Protein AF-A0A2W1MQY7-F1 (afdb_monomer)

Sequence (82 aa):
MPVLQIESWSDDVAWASVNGWNLEAFVQRLSLCSTLRGTELKRLARAIRKREIEQIEVTSVEAAGALIHTLESLGATIRLND

Nearest PDB structures (foldseek):
  7d34-assembly1_B  TM=5.301E-01  e=3.391E-01  Arabidopsis thaliana
  1dd3-assembly1_A  TM=4.897E-01  e=1.856E+00  Thermotoga maritima
  4o2x-assembly1_A  TM=4.526E-01  e=1.981E+00  Escherichia coli K-12
  1e2i-assembly1_A  TM=3.550E-01  e=3.343E+00  Human alphaherpesvirus 1 strain 17

Secondary structure (DSSP, 8-state):
--EEEEEEE-TTT--S-TTSS-HHHHHHHHHHH-S--HHHHHHHHHHHHTT--SEEE-S-HHHHHHHHHHHHHTTEEEEEE-

Foldseek 3Di:
DKKKFFPDFDPVQAQAELPNDDLVNLLVLLVQWDPDDDPVSSVVSVCVSVVVDGMDHTPDPVSCPVVVVVSSNRRTDIDMDD

pLDDT: mean 90.93, std 5.52, range [67.81, 95.5]

Radius of gyration: 11.53 Å; Cα contacts (8 Å, |Δi|>4): 124; chains: 1; bounding box: 29×19×32 Å

Structure (mmCIF, N/CA/C/O backbone):
data_AF-A0A2W1MQY7-F1
#
_entry.id   AF-A0A2W1MQY7-F1
#
loop_
_atom_site.group_PDB
_atom_site.id
_atom_site.type_symbol
_atom_site.label_atom_id
_atom_site.label_alt_id
_atom_site.label_comp_id
_atom_site.label_asym_id
_atom_site.label_entity_id
_atom_site.label_seq_id
_atom_site.pdbx_PDB_ins_code
_atom_site.Cartn_x
_atom_site.Cartn_y
_atom_site.Cartn_z
_atom_site.occupancy
_atom_site.B_iso_or_equiv
_atom_site.auth_seq_id
_atom_site.auth_comp_id
_atom_site.auth_asym_id
_atom_site.auth_atom_id
_atom_site.pdbx_PDB_model_num
ATOM 1 N N . MET A 1 1 ? -17.311 -4.524 3.389 1.00 77.88 1 MET A N 1
ATOM 2 C CA . MET A 1 1 ? -16.242 -3.507 3.477 1.00 77.88 1 MET A CA 1
ATOM 3 C C . MET A 1 1 ? -15.415 -3.715 2.233 1.00 77.88 1 MET A C 1
ATOM 5 O O . MET A 1 1 ? -15.025 -4.861 2.029 1.00 77.88 1 MET A O 1
ATOM 9 N N . PRO A 1 2 ? -15.225 -2.681 1.408 1.00 91.06 2 PRO A N 1
ATOM 10 C CA . PRO A 1 2 ? -14.526 -2.835 0.144 1.00 91.06 2 PRO A CA 1
ATOM 11 C C . PRO A 1 2 ? -13.081 -3.287 0.364 1.00 91.06 2 PRO A C 1
ATOM 13 O O . PRO A 1 2 ? -12.438 -2.939 1.363 1.00 91.06 2 PRO A O 1
ATOM 16 N N . VAL A 1 3 ? -12.572 -4.071 -0.580 1.00 93.88 3 VAL A N 1
ATOM 17 C CA . VAL A 1 3 ? -11.221 -4.635 -0.546 1.00 93.88 3 VAL A CA 1
ATOM 18 C C . VAL A 1 3 ? -10.465 -4.198 -1.793 1.00 93.88 3 VAL A C 1
ATOM 20 O O . VAL A 1 3 ? -10.917 -4.413 -2.920 1.00 93.88 3 VAL A O 1
ATOM 23 N N . LEU A 1 4 ? -9.282 -3.616 -1.590 1.00 93.94 4 LEU A N 1
ATOM 24 C CA . LEU A 1 4 ? -8.301 -3.448 -2.657 1.00 93.94 4 LEU A CA 1
ATOM 25 C C . LEU A 1 4 ? -7.555 -4.770 -2.833 1.00 93.94 4 LEU A C 1
ATOM 27 O O . LEU A 1 4 ? -6.838 -5.198 -1.926 1.00 93.94 4 LEU A O 1
ATOM 31 N N . GLN A 1 5 ? -7.697 -5.394 -3.995 1.00 95.06 5 GLN A N 1
ATOM 32 C CA . GLN A 1 5 ? -6.911 -6.554 -4.389 1.00 95.06 5 GLN A CA 1
ATOM 33 C C . GLN A 1 5 ? -5.718 -6.088 -5.226 1.00 95.06 5 GLN A C 1
ATOM 35 O O . GLN A 1 5 ? -5.893 -5.474 -6.275 1.00 95.06 5 GLN A O 1
ATOM 40 N N . ILE A 1 6 ? -4.508 -6.406 -4.787 1.00 94.88 6 ILE A N 1
ATOM 41 C CA . ILE A 1 6 ? -3.289 -6.269 -5.579 1.00 94.88 6 ILE A CA 1
ATOM 42 C C . ILE A 1 6 ? -3.159 -7.543 -6.414 1.00 94.88 6 ILE A C 1
ATOM 44 O O . ILE A 1 6 ? -2.944 -8.623 -5.866 1.00 94.88 6 ILE A O 1
ATOM 48 N N . GLU A 1 7 ? -3.337 -7.434 -7.729 1.00 95.25 7 GLU A N 1
ATOM 49 C CA . GLU A 1 7 ? -3.292 -8.587 -8.641 1.00 95.25 7 GLU A CA 1
ATOM 50 C C . GLU A 1 7 ? -1.862 -8.923 -9.070 1.00 95.25 7 GLU A C 1
ATOM 52 O O . GLU A 1 7 ? -1.520 -10.086 -9.277 1.00 95.25 7 GLU A O 1
ATOM 57 N N . SER A 1 8 ? -1.015 -7.906 -9.223 1.00 94.88 8 SER A N 1
ATOM 58 C CA . SER A 1 8 ? 0.375 -8.078 -9.636 1.00 94.88 8 SER A CA 1
ATOM 59 C C . SER A 1 8 ? 1.217 -6.848 -9.310 1.00 94.88 8 SER A C 1
ATOM 61 O O . SER A 1 8 ? 0.694 -5.763 -9.042 1.00 94.88 8 SER A O 1
ATOM 63 N N . TRP A 1 9 ? 2.535 -7.031 -9.367 1.00 93.81 9 TRP A N 1
ATOM 64 C CA . TRP A 1 9 ? 3.529 -5.966 -9.320 1.00 93.81 9 TRP A CA 1
ATOM 65 C C . TRP A 1 9 ? 4.379 -6.032 -10.584 1.00 93.81 9 TRP A C 1
ATOM 67 O O . TRP A 1 9 ? 4.853 -7.109 -10.945 1.00 93.81 9 TRP A O 1
ATOM 77 N N . SER A 1 10 ? 4.595 -4.895 -11.232 1.00 93.00 10 SER A N 1
ATOM 78 C CA . SER A 1 10 ? 5.449 -4.785 -12.410 1.00 93.00 10 SER A CA 1
ATOM 79 C C . SER A 1 10 ? 6.382 -3.587 -12.268 1.00 93.00 10 SER A C 1
ATOM 81 O O . SER A 1 10 ? 5.943 -2.442 -12.165 1.00 93.00 10 SER A O 1
ATOM 83 N N . ASP A 1 11 ? 7.687 -3.857 -12.258 1.00 89.69 11 ASP A N 1
ATOM 84 C CA . ASP A 1 11 ? 8.704 -2.807 -12.172 1.00 89.69 11 ASP A CA 1
ATOM 85 C C . ASP A 1 11 ? 8.811 -2.009 -13.488 1.00 89.69 11 ASP A C 1
ATOM 87 O O . ASP A 1 11 ? 9.250 -0.864 -13.466 1.00 89.69 11 ASP A O 1
ATOM 91 N N . ASP A 1 12 ? 8.331 -2.561 -14.610 1.00 90.31 12 ASP A N 1
ATOM 92 C CA . ASP A 1 12 ? 8.328 -1.895 -15.923 1.00 90.31 12 ASP A CA 1
ATOM 93 C C . ASP A 1 12 ? 7.332 -0.727 -15.994 1.00 90.31 12 ASP A C 1
ATOM 95 O O . ASP A 1 12 ? 7.521 0.217 -16.762 1.00 90.31 12 ASP A O 1
ATOM 99 N N . VAL A 1 13 ? 6.258 -0.788 -15.201 1.00 88.44 13 VAL A N 1
ATOM 100 C CA . VAL A 1 13 ? 5.228 0.264 -15.123 1.00 88.44 13 VAL A CA 1
ATOM 101 C C . VAL A 1 13 ? 5.380 1.144 -13.879 1.00 88.44 13 VAL A C 1
ATOM 103 O O . VAL A 1 13 ? 4.686 2.154 -13.748 1.00 88.44 13 VAL A O 1
ATOM 106 N N . ALA A 1 14 ? 6.292 0.790 -12.968 1.00 90.44 14 ALA A N 1
ATOM 107 C CA . ALA A 1 14 ? 6.599 1.593 -11.795 1.00 90.44 14 ALA A CA 1
ATOM 108 C C . ALA A 1 14 ? 7.322 2.883 -12.210 1.00 90.44 14 ALA A C 1
ATOM 110 O O . ALA A 1 14 ? 8.397 2.859 -12.806 1.00 90.44 14 ALA A O 1
ATOM 111 N N . TRP A 1 15 ? 6.750 4.032 -11.852 1.00 88.94 15 TRP A N 1
ATOM 112 C CA . TRP A 1 15 ? 7.346 5.347 -12.122 1.00 88.94 15 TRP A CA 1
ATOM 113 C C . TRP A 1 15 ? 7.870 6.040 -10.857 1.00 88.94 15 TRP A C 1
ATOM 115 O O . TRP A 1 15 ? 8.569 7.050 -10.944 1.00 88.94 15 TRP A O 1
ATOM 125 N N . ALA A 1 16 ? 7.590 5.483 -9.677 1.00 86.38 16 ALA A N 1
ATOM 126 C CA . ALA A 1 16 ? 8.241 5.824 -8.421 1.00 86.38 16 ALA A CA 1
ATOM 127 C C . ALA A 1 16 ? 9.162 4.678 -7.982 1.00 86.38 16 ALA A C 1
ATOM 129 O O . ALA A 1 16 ? 8.814 3.503 -8.073 1.00 86.38 16 ALA A O 1
ATOM 130 N N . SER A 1 17 ? 10.339 5.011 -7.444 1.00 78.38 17 SER A N 1
ATOM 131 C CA . SER A 1 17 ? 11.201 3.985 -6.850 1.00 78.38 17 SER A CA 1
ATOM 132 C C . SER A 1 17 ? 10.548 3.383 -5.597 1.00 78.38 17 SER A C 1
ATOM 134 O O . SER A 1 17 ? 9.722 4.018 -4.940 1.00 78.38 17 SER A O 1
ATOM 136 N N . VAL A 1 18 ? 10.991 2.194 -5.181 1.00 67.81 18 VAL A N 1
ATOM 137 C CA . VAL A 1 18 ? 10.556 1.540 -3.923 1.00 67.81 18 VAL A CA 1
ATOM 138 C C . VAL A 1 18 ? 10.798 2.421 -2.676 1.00 67.81 18 VAL A C 1
ATOM 140 O O . VAL A 1 18 ? 10.147 2.266 -1.635 1.00 67.81 18 VAL A O 1
ATOM 143 N N . ASN A 1 19 ? 11.712 3.390 -2.788 1.00 73.12 19 ASN A N 1
ATOM 144 C CA . ASN A 1 19 ? 12.004 4.401 -1.770 1.00 73.12 19 ASN A CA 1
ATOM 145 C C . ASN A 1 19 ? 11.411 5.786 -2.085 1.00 73.12 19 ASN A C 1
ATOM 147 O O . ASN A 1 19 ? 11.606 6.713 -1.303 1.00 73.12 19 ASN A O 1
ATOM 151 N N . GLY A 1 20 ? 10.675 5.933 -3.188 1.00 76.50 20 GLY A N 1
ATOM 152 C CA . GLY A 1 20 ? 10.009 7.172 -3.597 1.00 76.50 20 GLY A CA 1
ATOM 153 C C . GLY A 1 20 ? 8.920 7.612 -2.619 1.00 76.5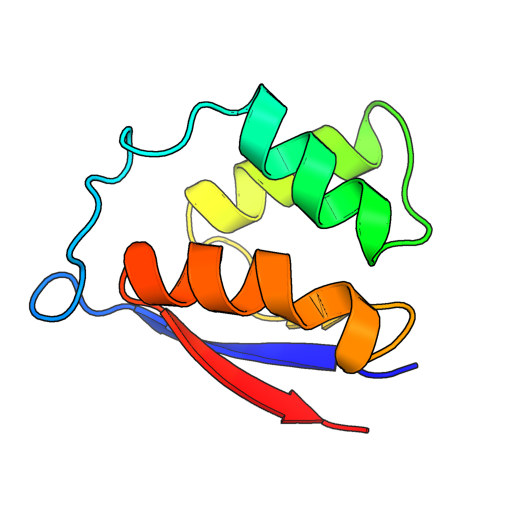0 20 GLY A C 1
ATOM 154 O O . GLY A 1 20 ? 8.625 8.799 -2.515 1.00 76.50 20 GLY A O 1
ATOM 155 N N . TRP A 1 21 ? 8.394 6.672 -1.829 1.00 84.12 21 TRP A N 1
ATOM 156 C CA . TRP A 1 21 ? 7.515 6.948 -0.700 1.00 84.12 21 TRP A CA 1
ATOM 157 C C . TRP A 1 21 ? 8.215 6.635 0.616 1.00 84.12 21 TRP A C 1
ATOM 159 O O . TRP A 1 21 ? 8.535 5.480 0.921 1.00 84.12 21 TRP A O 1
ATOM 169 N N . ASN A 1 22 ? 8.414 7.663 1.442 1.00 89.38 22 ASN A N 1
ATOM 170 C CA . ASN A 1 22 ? 8.827 7.430 2.817 1.00 89.38 22 ASN A CA 1
ATOM 171 C C . ASN A 1 22 ? 7.706 6.686 3.580 1.00 89.38 22 ASN A C 1
ATOM 173 O O . ASN A 1 22 ? 6.523 6.756 3.233 1.00 89.38 22 ASN A O 1
ATOM 177 N N . LEU A 1 23 ? 8.084 5.928 4.616 1.00 90.19 23 LEU A N 1
ATOM 178 C CA . LEU A 1 23 ? 7.131 5.089 5.353 1.00 90.19 23 LEU A CA 1
ATOM 179 C C . LEU A 1 23 ? 6.018 5.919 6.010 1.00 90.19 23 LEU A C 1
ATOM 181 O O . LEU A 1 23 ? 4.892 5.448 6.115 1.00 90.19 23 LEU A O 1
ATOM 185 N N . GLU A 1 24 ? 6.328 7.131 6.458 1.00 91.44 24 GLU A N 1
ATOM 186 C CA . GLU A 1 24 ? 5.383 7.994 7.161 1.00 91.44 24 GLU A CA 1
ATOM 187 C C . GLU A 1 24 ? 4.251 8.476 6.249 1.00 91.44 24 GLU A C 1
ATOM 189 O O . GLU A 1 24 ? 3.085 8.314 6.598 1.00 91.44 24 GLU A O 1
ATOM 194 N N . ALA A 1 25 ? 4.574 8.960 5.049 1.00 89.44 25 ALA A N 1
ATOM 195 C CA . ALA A 1 25 ? 3.602 9.359 4.037 1.00 89.44 25 ALA A CA 1
ATOM 196 C C . ALA A 1 25 ? 2.706 8.181 3.626 1.00 89.44 25 ALA A C 1
ATOM 198 O O . ALA A 1 25 ? 1.494 8.332 3.471 1.00 89.44 25 ALA A O 1
ATOM 199 N N . PHE A 1 26 ? 3.287 6.984 3.507 1.00 90.81 26 PHE A N 1
ATOM 200 C CA . PHE A 1 26 ? 2.531 5.771 3.192 1.00 90.81 26 PHE A CA 1
ATOM 201 C C . PHE A 1 26 ? 1.541 5.407 4.311 1.00 90.81 26 PHE A C 1
ATOM 203 O O . PHE A 1 26 ? 0.372 5.124 4.055 1.00 90.81 26 PHE A O 1
ATOM 210 N N . VAL A 1 27 ? 1.990 5.482 5.568 1.00 93.94 27 VAL A N 1
ATOM 211 C CA . VAL A 1 27 ? 1.145 5.274 6.756 1.00 93.94 27 VAL A CA 1
ATOM 212 C C . VAL A 1 27 ? 0.034 6.320 6.832 1.00 93.94 27 VAL A C 1
ATOM 214 O O . VAL A 1 27 ? -1.103 5.963 7.133 1.00 93.94 27 VAL A O 1
ATOM 217 N N . GLN A 1 28 ? 0.323 7.587 6.525 1.00 91.88 28 GLN A N 1
ATOM 218 C CA . GLN A 1 28 ? -0.693 8.639 6.48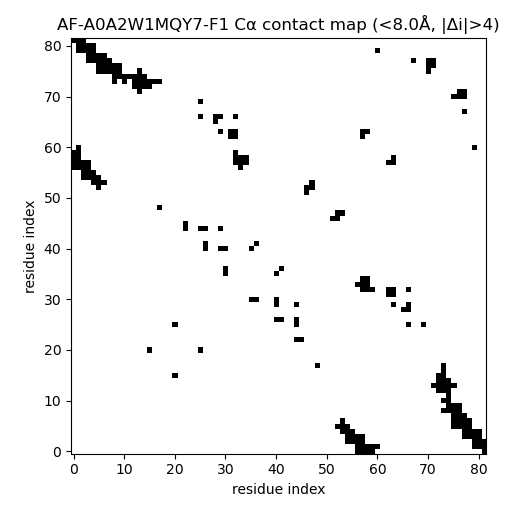7 1.00 91.88 28 GLN A CA 1
ATOM 219 C C . GLN A 1 28 ? -1.788 8.317 5.467 1.00 91.88 28 GLN A C 1
ATOM 221 O O . GLN A 1 28 ? -2.962 8.378 5.817 1.00 91.88 28 GLN A O 1
ATOM 226 N N . ARG A 1 29 ? -1.446 7.878 4.251 1.00 92.12 29 ARG A N 1
ATOM 227 C CA . ARG A 1 29 ? -2.455 7.496 3.245 1.00 92.12 29 ARG A CA 1
ATOM 228 C C . ARG A 1 29 ? -3.305 6.306 3.649 1.00 92.12 29 ARG A C 1
ATOM 230 O O . ARG A 1 29 ? -4.521 6.352 3.498 1.00 92.12 29 ARG A O 1
ATOM 237 N N . LEU A 1 30 ? -2.682 5.271 4.210 1.00 93.50 30 LEU A N 1
ATOM 238 C CA . LEU A 1 30 ? -3.417 4.133 4.760 1.00 93.50 30 LEU A CA 1
ATOM 239 C C . LEU A 1 30 ? -4.364 4.569 5.885 1.00 93.50 30 LEU A C 1
ATOM 241 O O . LEU A 1 30 ? -5.474 4.061 5.976 1.00 93.50 30 LEU A O 1
ATOM 245 N N . SER A 1 31 ? -3.969 5.539 6.718 1.00 94.38 31 SER A N 1
ATOM 246 C CA . SER A 1 31 ? -4.820 6.032 7.811 1.00 94.38 31 SER A CA 1
ATOM 247 C C . SER A 1 31 ? -6.114 6.693 7.330 1.00 94.38 31 SER A C 1
ATOM 249 O O . SER A 1 31 ? -7.107 6.657 8.054 1.00 94.38 31 SER A O 1
ATOM 251 N N . LEU A 1 32 ? -6.114 7.256 6.115 1.00 93.00 32 LEU A N 1
ATOM 252 C CA . LEU A 1 32 ? -7.281 7.920 5.525 1.00 93.00 32 LEU A CA 1
ATOM 253 C C . LEU A 1 32 ? -8.357 6.927 5.075 1.00 93.00 32 LEU A C 1
ATOM 255 O O . LEU A 1 32 ? -9.517 7.306 4.969 1.00 93.00 32 LEU A O 1
ATOM 259 N N . CYS A 1 33 ? -7.976 5.676 4.815 1.00 93.69 33 CYS A N 1
ATOM 260 C CA . CYS A 1 33 ? -8.851 4.667 4.222 1.00 93.69 33 CYS A CA 1
ATOM 261 C C . CYS A 1 33 ? -8.914 3.354 5.009 1.00 93.69 33 CYS A C 1
ATOM 263 O O . CYS A 1 33 ? -9.541 2.413 4.546 1.00 93.69 33 CYS A O 1
ATOM 265 N N . SER A 1 34 ? -8.301 3.265 6.190 1.00 93.56 34 SER A N 1
ATOM 266 C CA . SER A 1 34 ? -8.305 2.069 7.040 1.00 93.56 34 SER A CA 1
ATOM 267 C C . SER A 1 34 ? -8.864 2.387 8.425 1.00 93.56 34 SER A C 1
ATOM 269 O O . SER A 1 34 ? -8.739 3.507 8.926 1.00 93.56 34 SER A O 1
ATOM 271 N N . THR A 1 35 ? -9.440 1.389 9.091 1.00 92.88 35 THR A N 1
ATOM 272 C CA . THR A 1 35 ? -9.812 1.457 10.513 1.00 92.88 35 THR A CA 1
ATOM 273 C C . THR A 1 35 ? -8.619 1.197 11.442 1.00 92.88 35 THR A C 1
ATOM 275 O O . THR A 1 35 ? -8.672 1.558 12.617 1.00 92.88 35 THR A O 1
ATOM 278 N N . LEU A 1 36 ? -7.514 0.643 10.922 1.00 93.31 36 LEU A N 1
ATOM 279 C CA . LEU A 1 36 ? -6.311 0.320 11.693 1.00 93.31 36 LEU A CA 1
ATOM 280 C C . LEU A 1 36 ? -5.602 1.571 12.217 1.00 93.31 36 LEU A C 1
ATOM 282 O O . LEU A 1 36 ? -5.588 2.628 11.579 1.00 93.31 36 LEU A O 1
ATOM 286 N N . ARG A 1 37 ? -4.947 1.454 13.376 1.00 92.94 37 ARG A N 1
ATOM 287 C CA . ARG A 1 37 ? -4.233 2.564 14.027 1.00 92.94 37 ARG A CA 1
ATOM 288 C C . ARG A 1 37 ? -2.869 2.124 14.562 1.00 92.94 37 ARG A C 1
ATOM 290 O O . ARG A 1 37 ? -2.566 0.939 14.682 1.00 92.94 37 ARG A O 1
ATOM 297 N N . GLY A 1 38 ? -2.019 3.107 14.863 1.00 93.94 38 GLY A N 1
ATOM 298 C CA . GLY A 1 38 ? -0.747 2.902 15.558 1.00 93.94 38 GLY A CA 1
ATOM 299 C C . GLY A 1 38 ? 0.164 1.850 14.911 1.00 93.94 38 GLY A C 1
ATOM 300 O O . GLY A 1 38 ? 0.560 1.968 13.749 1.00 93.94 38 GLY A O 1
ATOM 301 N N . THR A 1 39 ? 0.542 0.837 15.692 1.00 94.62 39 THR A 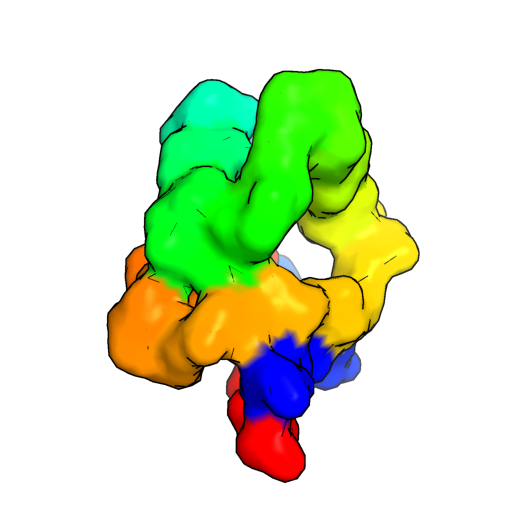N 1
ATOM 302 C CA . THR A 1 39 ? 1.489 -0.210 15.279 1.00 94.62 39 THR A CA 1
ATOM 303 C C . THR A 1 39 ? 0.940 -1.103 14.169 1.00 94.62 39 THR A C 1
ATOM 305 O O . THR A 1 39 ? 1.702 -1.494 13.288 1.00 94.62 39 THR A O 1
ATOM 308 N N . GLU A 1 40 ? -0.356 -1.410 14.174 1.00 94.38 40 GLU A N 1
ATOM 309 C CA . GLU A 1 40 ? -0.978 -2.288 13.173 1.00 94.38 40 GLU A CA 1
ATOM 310 C C . GLU A 1 40 ? -0.966 -1.640 11.792 1.00 94.38 40 GLU A C 1
ATOM 312 O O . GLU A 1 40 ? -0.513 -2.247 10.824 1.00 94.38 40 GLU A O 1
ATOM 317 N N . LEU A 1 41 ? -1.317 -0.354 11.728 1.00 94.44 41 LEU A N 1
ATOM 318 C CA . LEU A 1 41 ? -1.238 0.440 10.504 1.00 94.44 41 LEU A CA 1
ATOM 319 C C . LEU A 1 41 ? 0.194 0.484 9.942 1.00 94.44 41 LEU A C 1
ATOM 321 O O . LEU A 1 41 ? 0.415 0.306 8.744 1.00 94.44 41 LEU A O 1
ATOM 325 N N . LYS A 1 42 ? 1.196 0.668 10.816 1.00 94.88 42 LYS A N 1
ATOM 326 C CA . LYS A 1 42 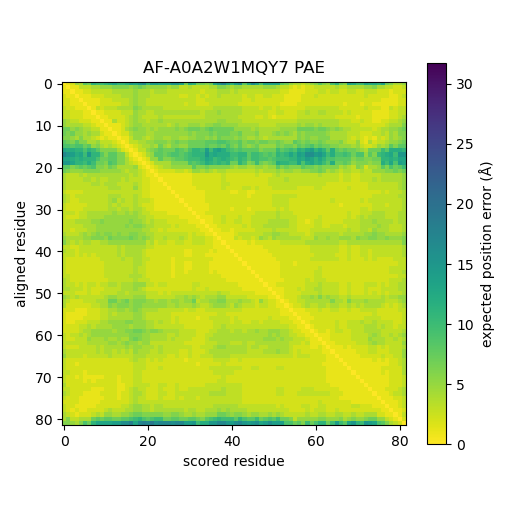? 2.617 0.639 10.427 1.00 94.88 42 LYS A CA 1
ATOM 327 C C . LYS A 1 42 ? 3.065 -0.740 9.940 1.00 94.88 42 LYS A C 1
ATOM 329 O O . LYS A 1 42 ? 3.905 -0.811 9.043 1.00 94.88 42 LYS A O 1
ATOM 334 N N . ARG A 1 43 ? 2.553 -1.827 10.527 1.00 95.19 43 ARG A N 1
ATOM 335 C CA . ARG A 1 43 ? 2.842 -3.199 10.078 1.00 95.19 43 ARG A CA 1
ATOM 336 C C . ARG A 1 43 ? 2.261 -3.447 8.693 1.00 95.19 43 ARG A C 1
ATOM 338 O O . ARG A 1 43 ? 3.013 -3.880 7.826 1.00 95.19 43 ARG A O 1
ATOM 345 N N . LEU A 1 44 ? 1.000 -3.080 8.469 1.00 94.62 44 LEU A N 1
ATOM 346 C CA . LEU A 1 44 ? 0.354 -3.189 7.162 1.00 94.62 44 LEU A CA 1
ATOM 347 C C . LEU A 1 44 ? 1.122 -2.398 6.094 1.00 94.62 44 LEU A C 1
ATOM 349 O O . LEU A 1 44 ? 1.491 -2.952 5.064 1.00 94.62 44 LEU A O 1
ATOM 353 N N . ALA A 1 45 ? 1.475 -1.141 6.381 1.00 93.00 45 ALA A N 1
ATOM 354 C CA . ALA A 1 45 ? 2.284 -0.313 5.486 1.00 93.00 45 ALA A CA 1
ATOM 355 C C . ALA A 1 45 ? 3.608 -0.984 5.082 1.00 93.00 45 ALA A C 1
ATOM 357 O O . ALA A 1 45 ? 4.000 -0.958 3.917 1.00 93.00 45 ALA A O 1
ATOM 358 N N . ARG A 1 46 ? 4.313 -1.596 6.042 1.00 93.31 46 ARG A N 1
ATOM 359 C CA . ARG A 1 46 ? 5.569 -2.311 5.773 1.00 93.31 46 ARG A CA 1
ATOM 360 C C . ARG A 1 46 ? 5.343 -3.571 4.946 1.00 93.31 46 ARG A C 1
ATOM 362 O O . ARG A 1 46 ? 6.119 -3.804 4.029 1.00 93.31 46 ARG A O 1
ATOM 369 N N . ALA A 1 47 ? 4.315 -4.350 5.263 1.00 93.25 47 ALA A N 1
ATOM 370 C CA . ALA A 1 47 ? 4.008 -5.589 4.560 1.00 93.25 47 ALA A CA 1
ATOM 371 C C . ALA A 1 47 ? 3.628 -5.315 3.092 1.00 93.25 47 ALA A C 1
ATOM 373 O O . ALA A 1 47 ? 4.165 -5.947 2.187 1.00 93.25 47 ALA A O 1
ATOM 374 N N . ILE A 1 48 ? 2.834 -4.268 2.837 1.00 92.00 48 ILE A N 1
ATOM 375 C CA . ILE A 1 48 ? 2.532 -3.795 1.478 1.00 92.00 48 ILE A CA 1
ATOM 376 C C . ILE A 1 48 ? 3.812 -3.384 0.737 1.00 92.00 48 ILE A C 1
ATOM 378 O O . ILE A 1 48 ? 4.038 -3.818 -0.387 1.00 92.00 48 ILE A O 1
ATOM 382 N N . ARG A 1 49 ? 4.694 -2.590 1.365 1.00 88.62 49 ARG A N 1
ATOM 383 C CA . ARG A 1 49 ? 5.968 -2.174 0.741 1.00 88.62 49 ARG A CA 1
ATOM 384 C C . ARG A 1 49 ? 6.896 -3.344 0.419 1.00 88.62 49 ARG A C 1
ATOM 386 O O . ARG A 1 49 ? 7.708 -3.236 -0.493 1.00 88.62 49 ARG A O 1
ATOM 393 N N . LYS A 1 50 ? 6.791 -4.438 1.171 1.00 91.31 50 LYS A N 1
ATOM 394 C CA . LYS A 1 50 ? 7.514 -5.686 0.914 1.00 91.31 50 LYS A CA 1
ATOM 395 C C . LYS A 1 50 ? 6.799 -6.613 -0.071 1.00 91.31 50 LYS A C 1
ATOM 397 O O . LYS A 1 50 ? 7.327 -7.683 -0.349 1.00 91.31 50 LYS A O 1
ATOM 402 N N . ARG A 1 51 ? 5.634 -6.213 -0.597 1.00 91.81 51 ARG A N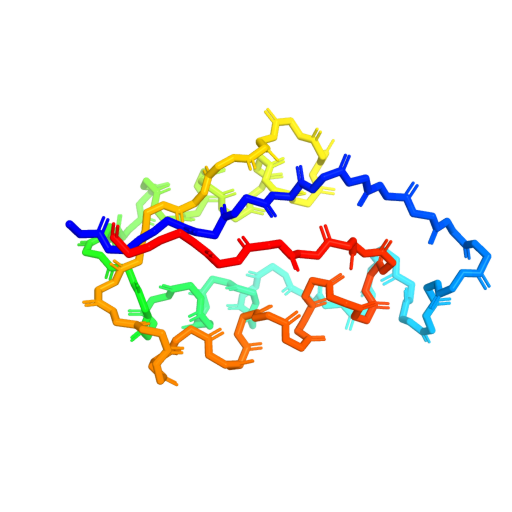 1
ATOM 403 C CA . ARG A 1 51 ? 4.787 -7.026 -1.482 1.00 91.81 51 ARG A CA 1
ATOM 404 C C . ARG A 1 51 ? 4.327 -8.339 -0.820 1.00 91.81 51 ARG A C 1
ATOM 406 O O . ARG A 1 51 ? 4.086 -9.322 -1.501 1.00 91.81 51 ARG A O 1
ATOM 413 N N . GLU A 1 52 ? 4.208 -8.349 0.512 1.00 93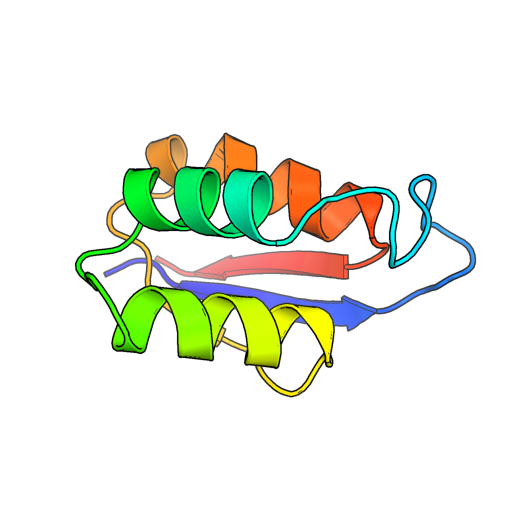.44 52 GLU A N 1
ATOM 414 C CA . GLU A 1 52 ? 3.786 -9.511 1.325 1.00 93.44 52 GLU A CA 1
ATOM 415 C C . GLU A 1 52 ? 2.258 -9.589 1.501 1.00 93.44 52 GLU A C 1
ATOM 417 O O . GLU A 1 52 ? 1.750 -10.513 2.131 1.00 93.44 52 GLU A O 1
ATOM 422 N N . ILE A 1 53 ? 1.525 -8.589 1.005 1.00 91.56 53 ILE A N 1
ATOM 423 C CA . ILE A 1 53 ? 0.074 -8.461 1.148 1.00 91.56 53 ILE A CA 1
ATOM 424 C C . ILE A 1 53 ? -0.539 -8.298 -0.234 1.00 91.56 53 ILE A C 1
ATOM 426 O O . ILE A 1 53 ? -0.067 -7.487 -1.028 1.00 91.56 53 ILE A O 1
ATOM 430 N N . GLU A 1 54 ? -1.623 -9.029 -0.469 1.00 92.75 54 GLU A N 1
ATOM 431 C CA . GLU A 1 54 ? -2.398 -8.990 -1.711 1.00 92.75 54 GLU A CA 1
ATOM 432 C C . GLU A 1 54 ? -3.769 -8.333 -1.520 1.00 92.75 54 GLU A C 1
ATOM 434 O O . GLU A 1 54 ? -4.402 -7.935 -2.490 1.00 92.75 54 GLU A O 1
ATOM 439 N N . GLN A 1 55 ? -4.238 -8.199 -0.277 1.00 93.62 55 GLN A N 1
ATOM 440 C CA . GLN A 1 55 ? -5.562 -7.671 0.048 1.00 93.62 55 GLN A CA 1
ATOM 441 C C . GLN A 1 55 ? -5.475 -6.599 1.123 1.00 93.62 55 GLN A C 1
ATOM 443 O O . GLN A 1 55 ? -4.842 -6.790 2.163 1.00 93.62 55 GLN A O 1
ATOM 448 N N . ILE A 1 56 ? -6.130 -5.469 0.877 1.00 93.69 56 ILE A N 1
ATOM 449 C CA . ILE A 1 56 ? -6.194 -4.353 1.816 1.00 93.69 56 ILE A CA 1
ATOM 450 C C . ILE A 1 56 ? -7.658 -3.990 2.024 1.00 93.69 56 ILE A C 1
ATOM 452 O O . ILE A 1 56 ? -8.322 -3.496 1.115 1.00 93.69 56 ILE A O 1
ATOM 456 N N . GLU A 1 57 ? -8.147 -4.216 3.237 1.00 93.56 57 GLU A N 1
ATOM 457 C CA . GLU A 1 57 ? -9.466 -3.750 3.646 1.00 93.56 57 GLU A CA 1
ATOM 458 C C . GLU A 1 57 ? -9.479 -2.226 3.766 1.00 93.56 57 GLU A C 1
ATOM 460 O O . GLU A 1 57 ? -8.633 -1.634 4.453 1.00 93.56 57 GLU A O 1
ATOM 465 N N . VAL A 1 58 ? -10.459 -1.596 3.118 1.00 94.38 58 VAL A N 1
ATOM 466 C CA . VAL A 1 58 ? -10.634 -0.145 3.141 1.00 94.38 58 VAL A CA 1
ATOM 467 C C . VAL A 1 58 ? -12.040 0.255 3.575 1.00 94.38 58 VAL A C 1
ATOM 469 O O . VAL A 1 58 ? -13.002 -0.506 3.483 1.00 94.38 58 VAL A O 1
ATOM 472 N N . THR A 1 59 ? -12.164 1.469 4.103 1.00 93.69 59 THR A N 1
ATOM 473 C CA . THR A 1 59 ? -13.435 2.011 4.597 1.00 93.69 59 THR A CA 1
ATOM 474 C C . THR A 1 59 ? -14.371 2.416 3.463 1.00 93.69 59 THR A C 1
ATOM 476 O O . THR A 1 59 ? -15.581 2.263 3.599 1.00 93.69 59 THR A O 1
ATOM 479 N N . SER A 1 60 ? -13.825 2.934 2.359 1.00 90.75 60 SER A N 1
ATOM 480 C CA . SER A 1 60 ? -14.548 3.214 1.115 1.00 90.75 60 SER A CA 1
ATOM 481 C C . SER A 1 60 ? -13.568 3.314 -0.059 1.00 90.75 60 SER A C 1
ATOM 483 O O . SER A 1 60 ? -12.372 3.560 0.143 1.00 90.75 60 SER A O 1
ATOM 485 N N . VAL A 1 61 ? -14.070 3.141 -1.283 1.00 87.19 61 VAL A N 1
ATOM 486 C CA . VAL A 1 61 ? -13.273 3.262 -2.515 1.00 87.19 61 VAL A CA 1
ATOM 487 C C . VAL A 1 61 ? -12.778 4.699 -2.711 1.00 87.19 61 VAL A C 1
ATOM 489 O O . VAL A 1 61 ? -11.621 4.917 -3.069 1.00 87.19 61 VAL A O 1
ATOM 492 N N . GLU A 1 62 ? -13.611 5.693 -2.403 1.00 88.88 62 GLU A N 1
ATOM 493 C CA . GLU A 1 62 ? -13.280 7.115 -2.547 1.00 88.88 62 GLU A CA 1
ATOM 494 C C . GLU A 1 62 ? -12.116 7.511 -1.634 1.00 88.88 62 GLU A C 1
ATOM 496 O O . GLU A 1 62 ? -11.174 8.175 -2.068 1.00 88.88 62 GLU A O 1
ATOM 501 N N . ALA A 1 63 ? -12.140 7.059 -0.376 1.00 88.31 63 ALA A N 1
ATOM 502 C CA . ALA A 1 63 ? -11.064 7.317 0.576 1.00 88.31 63 ALA A CA 1
ATOM 503 C C . ALA A 1 63 ? -9.756 6.617 0.167 1.00 88.31 63 ALA A C 1
ATOM 50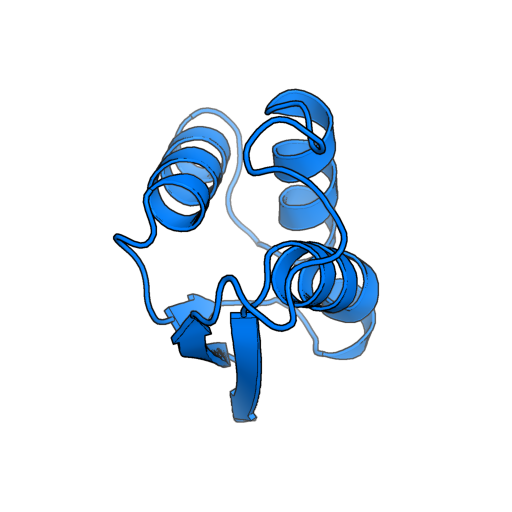5 O O . ALA A 1 63 ? -8.661 7.118 0.440 1.00 88.31 63 ALA A O 1
ATOM 506 N N . ALA A 1 64 ? -9.860 5.464 -0.501 1.00 91.94 64 ALA A N 1
ATOM 507 C CA . ALA A 1 64 ? -8.723 4.672 -0.948 1.00 91.94 64 ALA A CA 1
ATOM 508 C C . ALA A 1 64 ? -8.002 5.251 -2.174 1.00 91.94 64 ALA A C 1
ATOM 510 O O . ALA A 1 64 ? -6.876 4.836 -2.445 1.00 91.94 64 ALA A O 1
ATOM 511 N N . GLY A 1 65 ? -8.570 6.233 -2.884 1.00 91.31 65 GLY A N 1
ATOM 512 C CA . GLY A 1 65 ? -7.987 6.774 -4.121 1.00 91.31 65 GLY A CA 1
ATOM 513 C C . GLY A 1 65 ? -6.523 7.213 -3.986 1.00 91.31 65 GLY A C 1
ATOM 514 O O . GLY A 1 65 ? -5.681 6.875 -4.817 1.00 91.31 65 GLY A O 1
ATOM 515 N N . ALA A 1 66 ? -6.171 7.882 -2.883 1.00 90.44 66 ALA A N 1
ATOM 516 C CA . ALA A 1 66 ? -4.785 8.282 -2.626 1.00 90.44 66 ALA A CA 1
ATOM 517 C C . ALA A 1 66 ? -3.846 7.077 -2.429 1.00 90.44 66 ALA A C 1
ATOM 519 O O . ALA A 1 66 ? -2.686 7.113 -2.850 1.00 90.44 66 ALA A O 1
ATOM 520 N N . LEU A 1 67 ? -4.329 6.014 -1.780 1.00 92.81 67 LEU A N 1
ATOM 521 C CA . LEU A 1 67 ? -3.579 4.774 -1.601 1.00 92.81 67 LEU A CA 1
ATOM 522 C C . LEU A 1 67 ? -3.412 4.045 -2.936 1.00 92.81 67 LEU A C 1
ATOM 524 O O . LEU A 1 67 ? -2.290 3.661 -3.249 1.00 92.81 67 LEU A O 1
ATOM 528 N N . ILE A 1 68 ? -4.476 3.928 -3.735 1.00 94.06 68 ILE A N 1
ATOM 529 C CA . ILE A 1 68 ? -4.456 3.290 -5.060 1.00 94.06 68 ILE A CA 1
ATOM 530 C C . ILE A 1 68 ? -3.388 3.940 -5.937 1.00 94.06 68 ILE A C 1
ATOM 532 O O . ILE A 1 68 ? -2.455 3.257 -6.344 1.00 94.06 68 ILE A O 1
ATOM 536 N N . HIS A 1 69 ? -3.414 5.265 -6.094 1.00 92.44 69 HIS A N 1
ATOM 537 C CA . HIS A 1 69 ? -2.391 5.977 -6.868 1.00 92.44 69 HIS A CA 1
ATOM 538 C C . HIS A 1 69 ? -0.970 5.769 -6.342 1.00 92.44 69 HIS A C 1
ATOM 540 O O . HIS A 1 69 ? -0.004 5.732 -7.104 1.00 92.44 69 HIS A O 1
ATOM 546 N N . THR A 1 70 ? -0.817 5.617 -5.027 1.00 92.69 70 THR A N 1
ATOM 547 C CA . THR A 1 70 ? 0.488 5.312 -4.437 1.00 92.69 70 THR A CA 1
ATOM 548 C C . THR A 1 70 ? 0.950 3.907 -4.822 1.00 92.69 70 THR A C 1
ATOM 550 O O . THR A 1 70 ? 2.114 3.732 -5.173 1.00 92.69 70 THR A O 1
ATOM 553 N N . LEU A 1 71 ? 0.061 2.915 -4.778 1.00 93.31 71 LEU A N 1
ATOM 554 C CA . LEU A 1 71 ? 0.363 1.536 -5.164 1.00 93.31 71 LEU A CA 1
ATOM 555 C C . LEU A 1 71 ? 0.664 1.434 -6.664 1.00 93.31 71 LEU A C 1
ATOM 557 O O . LEU A 1 71 ? 1.675 0.846 -7.038 1.00 93.31 71 LEU A O 1
ATOM 561 N N . GLU A 1 72 ? -0.138 2.085 -7.503 1.00 94.06 72 GLU A N 1
ATOM 562 C CA . GLU A 1 72 ? 0.083 2.181 -8.951 1.00 94.06 72 GLU A CA 1
ATOM 563 C C . GLU A 1 72 ? 1.433 2.831 -9.273 1.00 94.06 72 GLU A C 1
ATOM 565 O O . GLU A 1 72 ? 2.164 2.345 -10.131 1.00 94.06 72 GLU A O 1
ATOM 570 N N . SER A 1 73 ? 1.831 3.879 -8.537 1.00 93.38 73 SER A N 1
ATOM 571 C CA . SER A 1 73 ? 3.152 4.503 -8.725 1.00 93.38 73 SER A CA 1
ATOM 572 C C . SER A 1 73 ? 4.321 3.558 -8.450 1.00 93.38 73 SER A C 1
ATOM 574 O O . SER A 1 73 ? 5.394 3.715 -9.029 1.00 93.38 73 SER A O 1
ATOM 576 N N . LEU A 1 74 ? 4.096 2.561 -7.592 1.00 92.00 74 LEU A N 1
ATOM 577 C CA . LEU A 1 74 ? 5.048 1.504 -7.254 1.00 92.00 74 LEU A CA 1
ATOM 578 C C . LEU A 1 74 ? 4.914 0.274 -8.169 1.00 92.00 74 LEU A C 1
ATOM 580 O O . LEU A 1 74 ? 5.557 -0.745 -7.909 1.00 92.00 74 LEU A O 1
ATOM 584 N N . GLY A 1 75 ? 4.079 0.361 -9.208 1.00 93.75 75 GLY A N 1
ATOM 585 C CA . GLY A 1 75 ? 3.886 -0.679 -10.210 1.00 93.75 75 GLY A CA 1
ATOM 586 C C . GLY A 1 75 ? 2.829 -1.728 -9.865 1.00 93.75 75 GLY A C 1
ATOM 587 O O . GLY A 1 75 ? 2.820 -2.796 -10.474 1.00 93.75 75 GLY A O 1
ATOM 588 N N . ALA A 1 76 ? 1.964 -1.481 -8.878 1.00 94.75 76 ALA A N 1
ATOM 589 C CA . ALA A 1 76 ? 0.886 -2.407 -8.544 1.00 94.75 76 ALA A CA 1
ATOM 590 C C . ALA A 1 76 ? -0.286 -2.294 -9.531 1.00 94.75 76 ALA A C 1
ATOM 592 O O . ALA A 1 76 ? -0.724 -1.190 -9.853 1.00 94.75 76 ALA A O 1
ATOM 593 N N . THR A 1 77 ? -0.852 -3.434 -9.928 1.00 95.50 77 THR A N 1
ATOM 594 C CA . THR A 1 77 ? -2.165 -3.494 -10.591 1.00 95.50 77 THR A CA 1
ATOM 595 C C . THR A 1 77 ? -3.232 -3.774 -9.539 1.00 95.50 77 THR A C 1
ATOM 597 O O . THR A 1 77 ? -3.136 -4.776 -8.826 1.00 95.50 77 THR A O 1
ATOM 600 N N . ILE A 1 78 ? -4.229 -2.893 -9.422 1.00 94.94 78 ILE A N 1
ATOM 601 C CA . ILE A 1 78 ? -5.256 -2.963 -8.375 1.00 94.94 78 ILE A CA 1
ATOM 602 C C . ILE A 1 78 ? -6.624 -3.284 -8.977 1.00 94.94 78 ILE A C 1
ATOM 604 O O . ILE A 1 78 ? -7.058 -2.639 -9.930 1.00 94.94 78 ILE A O 1
ATOM 608 N N . ARG A 1 79 ? -7.339 -4.230 -8.364 1.00 94.31 79 ARG A N 1
ATOM 609 C CA . ARG A 1 79 ? -8.768 -4.469 -8.580 1.00 94.31 79 ARG A CA 1
ATOM 610 C C . ARG A 1 79 ? -9.554 -4.081 -7.331 1.00 94.31 79 ARG A C 1
ATOM 612 O O . ARG A 1 79 ? -9.158 -4.386 -6.209 1.00 94.31 79 ARG A O 1
ATOM 619 N N . LEU A 1 80 ? -10.686 -3.422 -7.548 1.00 89.44 80 LEU A N 1
ATOM 620 C CA . LEU A 1 80 ? -11.639 -3.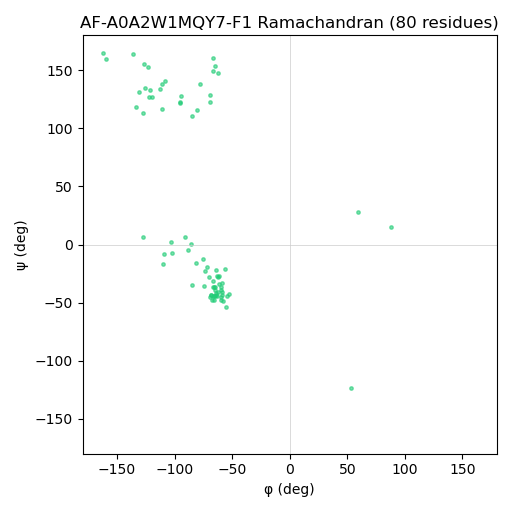062 -6.506 1.00 89.44 80 LEU A CA 1
ATOM 621 C C . LEU A 1 80 ? -12.732 -4.123 -6.417 1.00 89.44 80 LEU A C 1
ATOM 623 O O . LEU A 1 80 ? -13.351 -4.442 -7.430 1.00 89.44 80 LEU A O 1
ATOM 627 N N . ASN A 1 81 ? -12.962 -4.636 -5.210 1.00 85.50 81 ASN A N 1
ATOM 628 C CA . ASN A 1 81 ? -14.085 -5.514 -4.898 1.00 85.50 81 ASN A CA 1
ATOM 629 C C . ASN A 1 81 ? -14.946 -4.832 -3.820 1.00 85.50 81 ASN A C 1
ATOM 631 O O . ASN A 1 81 ? -14.403 -4.432 -2.786 1.00 85.50 81 ASN A O 1
ATOM 635 N N . ASP A 1 82 ? -16.251 -4.694 -4.070 1.00 67.88 82 ASP A N 1
ATOM 636 C CA . ASP A 1 82 ? -17.238 -4.135 -3.125 1.00 67.88 82 ASP A CA 1
ATOM 637 C C . ASP A 1 82 ? -17.817 -5.193 -2.170 1.00 67.88 82 ASP A C 1
ATOM 639 O O . ASP A 1 82 ? -18.113 -6.319 -2.640 1.00 67.88 82 ASP A O 1
#

Mean predicted aligned error: 3.41 Å

Solvent-accessible surface area (backbone atoms only — not comparable to full-atom values): 4563 Å² total; per-residue (Å²): 117,29,32,44,34,49,80,46,78,37,75,89,66,29,81,38,59,93,72,68,58,54,70,66,63,51,35,54,40,47,50,66,15,33,91,57,55,73,69,59,34,51,48,51,46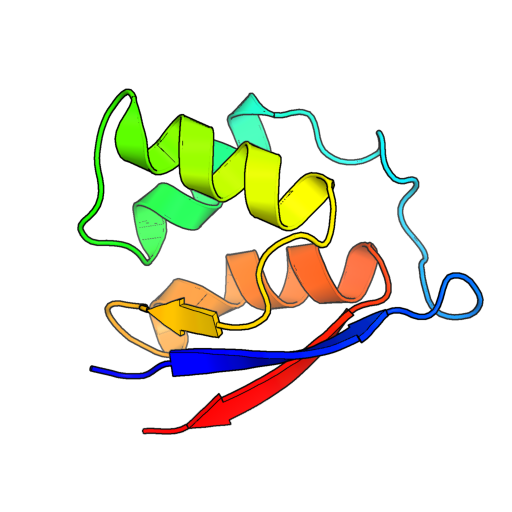,50,36,48,76,68,66,74,51,49,71,44,73,27,74,37,71,77,48,31,48,66,42,50,56,51,42,36,34,55,12,36,42,76,46,85,46,118